Protein AF-A0A416XGA7-F1 (afdb_monomer)

Mean predicted aligned error: 11.26 Å

Secondary structure (DSSP, 8-state):
-----SSSSSSSTT---------------TTEEEEEEEEE-STT-EEEEEEEEE-SSSEEEEEEEE--TTS-EEEEEEEEEEEETTEEEEE--GGGTT-EEEEEEEE-SSEEEEEE--SSSSS-EEEEEEE--

pLDDT: mean 79.96, std 17.95, range [39.25, 97.19]

Nearest PDB structures (foldseek):
  7b29-assembly1_A  TM=5.927E-01  e=1.052E-02  Rhipicephalus appendiculatus
  7b28-assembly3_B  TM=5.585E-01  e=2.175E-02  Rhipicephalus pulchellus
  7b28-assembly1_F  TM=5.319E-01  e=1.767E-02  Rhipicephalus pulchellus
  7b2d-assembly1_A  TM=5.234E-01  e=1.678E-02  Rhipicephalus pulchellus
  2wwp-assembly2_B  TM=4.832E-01  e=1.822E-01  Homo sapiens

Structure (mmCIF, N/CA/C/O backbone):
data_AF-A0A416XGA7-F1
#
_entry.id   AF-A0A416XGA7-F1
#
loop_
_atom_site.group_PDB
_atom_site.id
_atom_site.type_symbol
_atom_site.label_atom_id
_atom_site.label_alt_id
_atom_site.label_comp_id
_atom_site.label_asym_id
_atom_site.label_entity_id
_atom_site.label_seq_id
_atom_site.pdbx_PDB_ins_code
_atom_site.Cartn_x
_atom_site.Cartn_y
_atom_site.Cartn_z
_atom_site.occupancy
_atom_site.B_iso_or_equiv
_atom_site.auth_seq_id
_atom_site.auth_comp_id
_atom_site.auth_asym_id
_atom_site.auth_atom_id
_atom_site.pdbx_PDB_model_num
ATOM 1 N N . MET A 1 1 ? -13.602 -61.443 39.360 1.00 43.84 1 MET A N 1
ATOM 2 C CA . MET A 1 1 ? -12.789 -60.776 38.320 1.00 43.84 1 MET A CA 1
ATOM 3 C C . MET A 1 1 ? -13.553 -59.560 37.833 1.00 43.84 1 MET A C 1
ATOM 5 O O . MET A 1 1 ? -14.771 -59.617 37.738 1.00 43.84 1 MET A O 1
ATOM 9 N N . LYS A 1 2 ? -12.833 -58.446 37.710 1.00 39.25 2 LYS A N 1
ATOM 10 C CA . LYS A 1 2 ? -13.326 -57.067 37.675 1.00 39.25 2 LYS A CA 1
ATOM 11 C C . LYS A 1 2 ? -14.103 -56.759 36.392 1.00 39.25 2 LYS A C 1
ATOM 13 O O . LYS A 1 2 ? -13.562 -56.867 35.300 1.00 39.25 2 LYS A O 1
ATOM 18 N N . ASN A 1 3 ? -15.341 -56.314 36.568 1.00 51.38 3 ASN A N 1
ATOM 19 C CA . ASN A 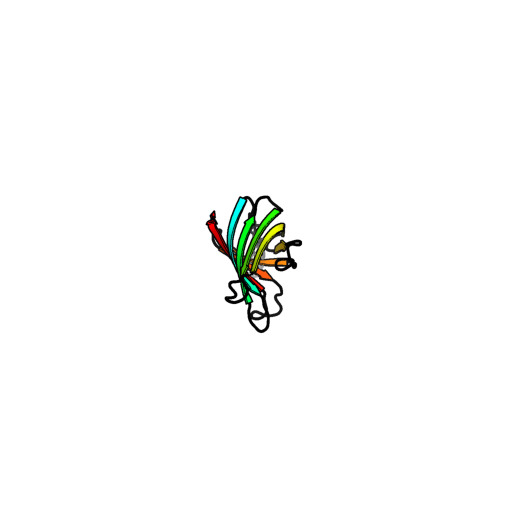1 3 ? -16.178 -55.709 35.540 1.00 51.38 3 ASN A CA 1
ATOM 20 C C . ASN A 1 3 ? -15.731 -54.237 35.384 1.00 51.38 3 ASN A C 1
ATOM 22 O O . ASN A 1 3 ? -16.289 -53.340 36.007 1.00 51.38 3 ASN A O 1
ATOM 26 N N . ILE A 1 4 ? -14.624 -54.007 34.666 1.00 58.00 4 ILE A N 1
ATOM 27 C CA . ILE A 1 4 ? -14.034 -52.677 34.400 1.00 58.00 4 ILE A CA 1
ATOM 28 C C . ILE A 1 4 ? -14.038 -52.454 32.885 1.00 58.00 4 ILE A C 1
ATOM 30 O O . ILE A 1 4 ? -13.006 -52.453 32.232 1.00 58.00 4 ILE A O 1
ATOM 34 N N . TYR A 1 5 ? -15.228 -52.304 32.307 1.00 49.31 5 TYR A N 1
ATOM 35 C CA . TYR A 1 5 ? -15.365 -51.903 30.899 1.00 49.31 5 TYR A CA 1
ATOM 36 C C . TYR A 1 5 ? -16.216 -50.642 30.703 1.00 49.31 5 TYR A C 1
ATOM 38 O O . TYR A 1 5 ? -16.357 -50.171 29.582 1.00 49.31 5 TYR A O 1
ATOM 46 N N . TYR A 1 6 ? -16.707 -50.021 31.781 1.00 50.78 6 TYR A N 1
ATOM 47 C CA . TYR A 1 6 ? -17.543 -48.814 31.698 1.00 50.78 6 TYR A CA 1
ATOM 48 C C . TYR A 1 6 ? -16.801 -47.486 31.903 1.00 50.78 6 TYR A C 1
ATOM 50 O O . TYR A 1 6 ? -17.437 -46.439 31.961 1.00 50.78 6 TYR A O 1
ATOM 58 N N . LEU A 1 7 ? -15.465 -47.493 31.979 1.00 48.25 7 LEU A N 1
ATOM 59 C CA . LEU A 1 7 ? -14.678 -46.272 32.212 1.00 48.25 7 LEU A CA 1
ATOM 60 C C . LEU A 1 7 ? -13.932 -45.750 30.973 1.00 48.25 7 LEU A C 1
ATOM 62 O O . LEU A 1 7 ? -13.047 -44.915 31.111 1.00 48.25 7 LEU A O 1
ATOM 66 N N . PHE A 1 8 ? -14.259 -46.236 29.771 1.00 47.88 8 PHE A N 1
ATOM 67 C CA . PHE A 1 8 ? -13.596 -45.792 28.534 1.00 47.88 8 PHE A CA 1
ATOM 68 C C . PHE A 1 8 ? -14.492 -44.962 27.600 1.00 47.88 8 PHE A C 1
ATOM 70 O O . PHE A 1 8 ? -14.022 -44.453 26.591 1.00 47.88 8 PHE A O 1
ATOM 77 N N . PHE A 1 9 ? -15.774 -44.778 27.936 1.00 49.91 9 PHE A N 1
ATOM 78 C CA . PHE A 1 9 ? -16.737 -44.088 27.063 1.00 49.91 9 PHE A CA 1
ATOM 79 C C . PHE A 1 9 ? -16.984 -42.609 27.409 1.00 49.91 9 PHE A C 1
ATOM 81 O O . PHE A 1 9 ? -17.758 -41.946 26.730 1.00 49.91 9 PHE A O 1
ATOM 88 N N . LEU A 1 10 ? -16.329 -42.071 28.444 1.00 47.88 10 LEU A N 1
ATOM 89 C CA . LEU A 1 10 ? -16.621 -40.733 28.989 1.00 47.88 10 LEU A CA 1
ATOM 90 C C . LEU A 1 10 ? -15.525 -39.680 28.750 1.00 47.88 10 LEU A C 1
ATOM 92 O O . LEU A 1 10 ? -15.650 -38.561 29.231 1.00 47.88 10 LEU A O 1
ATOM 96 N N . CYS A 1 11 ? -14.479 -39.999 27.982 1.00 50.47 11 CYS A N 1
ATOM 97 C CA . CYS A 1 11 ? -13.390 -39.053 27.688 1.00 50.47 11 CYS A CA 1
ATOM 98 C C . CYS A 1 11 ? -13.437 -38.438 26.278 1.00 50.47 11 CYS A C 1
ATOM 100 O O . CYS A 1 11 ? -12.595 -37.606 25.963 1.00 50.47 11 CYS A O 1
ATOM 102 N N . LEU A 1 12 ? -14.407 -38.806 25.432 1.00 50.25 12 LEU A N 1
ATOM 103 C CA . 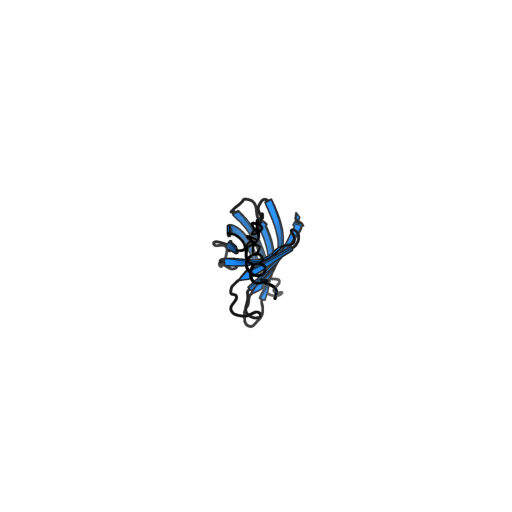LEU A 1 12 ? -14.511 -38.288 24.057 1.00 50.25 12 LEU A CA 1
ATOM 104 C C . LEU A 1 12 ? -15.447 -37.077 23.905 1.00 50.25 12 LEU A C 1
ATOM 106 O O . LEU A 1 12 ? -15.545 -36.527 22.814 1.00 50.25 12 LEU A O 1
ATOM 110 N N . SER A 1 13 ? -16.101 -36.614 24.974 1.00 50.53 13 SER A N 1
ATOM 111 C CA . SER A 1 13 ? -17.031 -35.474 24.917 1.00 50.53 13 SER A CA 1
ATOM 112 C C . SER A 1 13 ? -16.396 -34.111 25.221 1.00 50.53 13 SER A C 1
ATOM 114 O O . SER A 1 13 ? -17.124 -33.143 25.408 1.00 50.53 13 SER A O 1
ATOM 116 N N . LEU A 1 14 ? -15.063 -34.017 25.300 1.00 48.16 14 LEU A N 1
ATOM 117 C CA . LEU A 1 14 ? -14.352 -32.760 25.585 1.00 48.16 14 LEU A CA 1
ATOM 118 C C . LEU A 1 14 ? -13.436 -32.290 24.451 1.00 48.16 14 LEU A C 1
ATOM 120 O O . LEU A 1 14 ? -12.655 -31.364 24.650 1.00 48.16 14 LEU A O 1
ATOM 124 N N . VAL A 1 15 ? -13.586 -32.829 23.238 1.00 50.94 15 VAL A N 1
ATOM 125 C CA . VAL A 1 15 ? -13.238 -32.033 22.054 1.00 50.94 15 VAL A CA 1
ATOM 126 C C . VAL A 1 15 ? -14.408 -31.082 21.831 1.00 50.94 15 VAL A C 1
ATOM 128 O O . VAL A 1 15 ? -15.224 -31.253 20.931 1.00 50.94 15 VAL A O 1
ATOM 131 N N . SER A 1 16 ? -14.519 -30.087 22.714 1.00 44.59 16 SER A N 1
ATOM 132 C CA . SER A 1 16 ? -15.069 -28.814 22.280 1.00 44.59 16 SER A CA 1
ATOM 133 C C . SER A 1 16 ? -14.234 -28.465 21.059 1.00 44.59 16 SER A C 1
ATOM 135 O O . SER A 1 16 ? -13.020 -28.296 21.183 1.00 44.59 16 SER A O 1
ATOM 137 N N . CYS A 1 17 ? -14.848 -28.410 19.876 1.00 47.00 17 CYS A N 1
ATOM 138 C CA . CYS A 1 17 ? -14.380 -27.450 18.895 1.00 47.00 17 CYS A CA 1
ATOM 139 C C . CYS A 1 17 ? -14.276 -26.154 19.693 1.00 47.00 17 CYS A C 1
ATOM 141 O O . CYS A 1 17 ? -15.291 -25.590 20.097 1.00 47.00 17 CYS A O 1
ATOM 143 N N . ALA A 1 18 ? -13.056 -25.756 20.049 1.00 47.22 18 ALA A N 1
ATOM 144 C CA . ALA A 1 18 ? -12.789 -24.346 20.128 1.00 47.22 18 ALA A CA 1
ATOM 145 C C . ALA A 1 18 ? -13.197 -23.881 18.732 1.00 47.22 18 ALA A C 1
ATOM 147 O O . ALA A 1 18 ? -12.535 -24.200 17.743 1.00 47.22 18 ALA A O 1
ATOM 148 N N . GLU A 1 19 ? -14.394 -23.305 18.625 1.00 45.91 19 GLU A N 1
ATOM 149 C CA . GLU A 1 19 ? -14.597 -22.272 17.633 1.00 45.91 19 GLU A CA 1
ATOM 150 C C . GLU A 1 19 ? -13.457 -21.318 17.941 1.00 45.91 19 GLU A C 1
ATOM 152 O O . GLU A 1 19 ? -13.473 -20.633 18.958 1.00 45.91 19 GLU A O 1
ATOM 157 N N . ASP A 1 20 ? -12.368 -21.479 17.185 1.00 44.81 20 ASP A N 1
ATOM 158 C CA . ASP A 1 20 ? -11.278 -20.530 17.144 1.00 44.81 20 ASP A CA 1
ATOM 159 C C . ASP A 1 20 ? -12.014 -19.227 16.891 1.00 44.81 20 ASP A C 1
ATOM 161 O O . ASP A 1 20 ? -12.579 -19.046 15.802 1.00 44.81 20 ASP A O 1
ATOM 165 N N . ASP A 1 21 ? -12.153 -18.420 17.944 1.00 47.06 21 ASP A N 1
ATOM 166 C CA . ASP A 1 21 ? -12.705 -17.087 17.867 1.00 47.06 21 ASP A CA 1
ATOM 167 C C . ASP A 1 21 ? -11.879 -16.433 16.772 1.00 47.06 21 ASP A C 1
ATOM 169 O O . ASP A 1 21 ? -10.713 -16.087 16.972 1.00 47.06 21 ASP A O 1
ATOM 173 N N . LYS A 1 22 ? -12.431 -16.394 15.554 1.00 56.22 22 LYS A N 1
ATOM 174 C CA . LYS A 1 22 ? -11.812 -15.719 14.427 1.00 56.22 22 LYS A CA 1
ATOM 175 C C . LYS A 1 22 ? -11.782 -14.278 14.876 1.00 56.22 22 LYS A C 1
ATOM 177 O O . LYS A 1 22 ? -12.784 -13.586 14.709 1.00 56.22 22 LYS A O 1
ATOM 182 N N . GLU A 1 23 ? -10.672 -13.853 15.478 1.00 55.78 23 GLU A N 1
ATOM 183 C CA . GLU A 1 23 ? -10.403 -12.451 15.730 1.00 55.78 23 GLU A CA 1
ATOM 184 C C . GLU A 1 23 ? -10.723 -11.749 14.420 1.00 55.78 23 GLU A C 1
ATOM 186 O O . GLU A 1 23 ? -10.095 -11.996 13.382 1.00 55.78 23 GLU A O 1
ATOM 191 N N . SER A 1 24 ? -11.809 -10.980 14.432 1.00 61.62 24 SER A N 1
ATOM 192 C CA . SER A 1 24 ? -12.275 -10.291 13.248 1.00 61.62 24 SER A CA 1
ATOM 193 C C . SER A 1 24 ? -11.161 -9.329 12.877 1.00 61.62 24 SER A C 1
ATOM 195 O O . SER A 1 24 ? -10.921 -8.354 13.590 1.00 61.62 24 SER A O 1
ATOM 197 N N . PHE A 1 25 ? -10.433 -9.642 11.807 1.00 72.19 25 PHE A N 1
ATOM 198 C CA . PHE A 1 25 ? -9.380 -8.780 11.309 1.00 72.19 25 PHE A CA 1
ATOM 199 C C . PHE A 1 25 ? -10.019 -7.440 10.937 1.00 72.19 25 PHE A C 1
ATOM 201 O O . PHE A 1 25 ? -10.741 -7.347 9.946 1.00 72.19 25 PHE A O 1
ATOM 208 N N . ASN A 1 26 ? -9.796 -6.426 11.769 1.00 77.88 26 ASN A N 1
ATOM 209 C CA . ASN A 1 26 ? -10.351 -5.097 11.581 1.00 77.88 26 ASN A CA 1
ATOM 210 C C . ASN A 1 26 ? -9.219 -4.137 11.217 1.00 77.88 26 ASN A C 1
ATOM 212 O O . ASN A 1 26 ? -8.484 -3.658 12.083 1.00 77.88 26 ASN A O 1
ATOM 216 N N . LEU A 1 27 ? -9.048 -3.900 9.918 1.00 87.06 27 LEU A N 1
ATOM 217 C CA . LEU A 1 27 ? -8.090 -2.933 9.405 1.00 87.06 27 LEU A CA 1
ATOM 218 C C . LEU A 1 27 ? -8.791 -1.597 9.171 1.00 87.06 27 LEU A C 1
ATOM 220 O O . LEU A 1 27 ? -9.620 -1.470 8.274 1.00 87.06 27 LEU A O 1
ATOM 224 N N . ILE A 1 28 ? -8.405 -0.593 9.953 1.00 89.69 28 ILE A N 1
ATOM 225 C CA . ILE A 1 28 ? -8.924 0.771 9.858 1.00 89.69 28 ILE A CA 1
ATOM 226 C C . ILE A 1 28 ? -7.819 1.658 9.278 1.00 89.69 28 ILE A C 1
ATOM 228 O O . ILE A 1 28 ? -6.774 1.837 9.905 1.00 89.69 28 ILE A O 1
ATOM 232 N N . LEU A 1 29 ? -8.039 2.180 8.068 1.00 92.06 29 LEU A N 1
ATOM 233 C CA . LEU A 1 29 ? -7.080 3.044 7.366 1.00 92.06 29 LEU A CA 1
ATOM 234 C C . LEU A 1 29 ? -7.547 4.488 7.220 1.00 92.06 29 LEU A C 1
ATOM 236 O O . LEU A 1 29 ? -6.715 5.355 6.998 1.00 92.06 29 LEU A O 1
ATOM 240 N N . ASN A 1 30 ? -8.839 4.779 7.327 1.00 93.69 30 ASN A N 1
ATOM 241 C CA . ASN A 1 30 ? -9.329 6.143 7.152 1.00 93.69 30 ASN A CA 1
ATOM 242 C C . ASN A 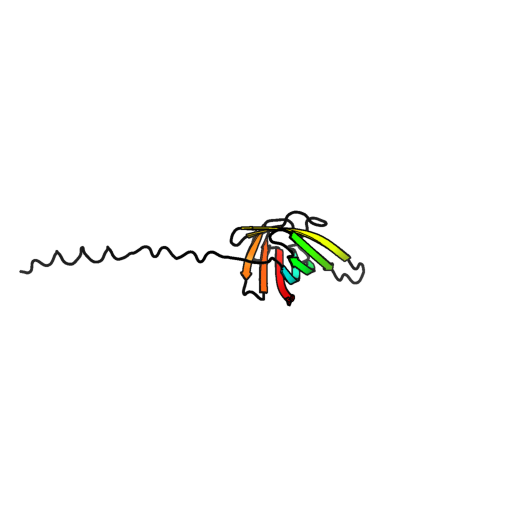1 30 ? -8.668 7.122 8.135 1.00 93.69 30 ASN A C 1
ATOM 244 O O . ASN A 1 30 ? -8.331 6.769 9.263 1.00 93.69 30 ASN A O 1
ATOM 248 N N . GLN A 1 31 ? -8.510 8.367 7.691 1.00 95.00 31 GLN A N 1
ATOM 249 C CA . GLN A 1 31 ? -7.856 9.446 8.432 1.00 95.00 31 GLN A CA 1
ATOM 250 C C . GLN A 1 31 ? -6.402 9.136 8.828 1.00 95.00 31 GLN A C 1
ATOM 252 O O . GLN A 1 31 ? -5.953 9.515 9.908 1.00 95.00 31 GLN A O 1
ATOM 257 N N . THR A 1 32 ? -5.648 8.458 7.957 1.00 95.88 32 THR A N 1
ATOM 258 C CA . THR A 1 32 ? -4.225 8.160 8.191 1.00 95.88 32 THR A CA 1
ATOM 259 C C . THR A 1 32 ? -3.361 8.526 6.991 1.00 95.88 32 THR A C 1
ATOM 261 O O . THR A 1 32 ? -3.822 8.557 5.848 1.00 95.88 32 THR A O 1
ATOM 264 N N . SER A 1 33 ? -2.080 8.791 7.248 1.00 96.19 33 SER A N 1
ATOM 265 C CA . SER A 1 33 ? -1.083 9.033 6.204 1.00 96.19 33 SER A CA 1
ATOM 266 C C . SER A 1 33 ? 0.086 8.075 6.352 1.00 96.19 33 SER A C 1
ATOM 268 O O . SER A 1 33 ? 0.530 7.783 7.463 1.00 96.19 33 SER A O 1
ATOM 270 N N . TRP A 1 34 ? 0.582 7.590 5.220 1.00 97.00 34 TRP A N 1
ATOM 271 C CA . TRP A 1 34 ? 1.621 6.581 5.137 1.00 97.00 34 TRP A CA 1
ATOM 272 C C . TRP A 1 34 ? 2.673 6.990 4.116 1.00 97.00 34 TRP A C 1
ATOM 274 O O . TRP A 1 34 ? 2.346 7.478 3.036 1.00 97.00 34 TRP A O 1
ATOM 284 N N . LEU A 1 35 ? 3.935 6.751 4.448 1.00 96.25 35 LEU A N 1
ATOM 285 C CA . LEU A 1 35 ? 5.071 6.875 3.544 1.00 96.25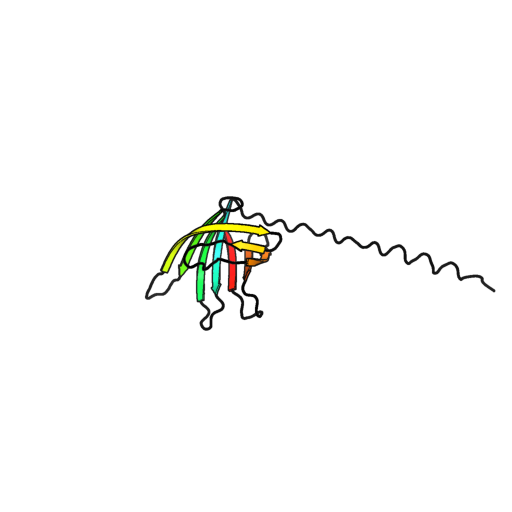 35 LEU A CA 1
ATOM 286 C C . LEU A 1 35 ? 5.673 5.497 3.315 1.00 96.25 35 LEU A C 1
ATOM 288 O O . LEU A 1 35 ? 5.756 4.703 4.249 1.00 96.25 35 LEU A O 1
ATOM 292 N N . GLY A 1 36 ? 6.124 5.213 2.104 1.00 94.31 36 GLY A N 1
ATOM 293 C CA . GLY A 1 36 ? 6.623 3.892 1.803 1.00 94.31 36 GLY A CA 1
ATOM 294 C C . GLY A 1 36 ? 7.303 3.732 0.463 1.00 94.31 36 GLY A C 1
ATOM 295 O O . GLY A 1 36 ? 7.594 4.700 -0.241 1.00 94.31 36 GLY A O 1
ATOM 296 N N . GLU A 1 37 ? 7.491 2.466 0.122 1.00 94.50 37 GLU A N 1
ATOM 297 C CA . GLU A 1 37 ? 8.111 2.011 -1.113 1.00 94.50 37 GLU A CA 1
ATOM 298 C C . GLU A 1 37 ? 7.194 1.001 -1.807 1.00 94.50 37 GLU A C 1
ATOM 300 O O . GLU A 1 37 ? 6.678 0.071 -1.178 1.00 94.50 37 GLU A O 1
ATOM 305 N N . LEU A 1 38 ? 6.987 1.198 -3.108 1.00 92.50 38 LEU A N 1
ATOM 306 C CA . LEU A 1 38 ? 6.333 0.256 -4.006 1.00 92.50 38 LEU A CA 1
ATOM 307 C C . LEU A 1 38 ? 7.403 -0.425 -4.859 1.00 92.50 38 LEU A C 1
ATOM 309 O O . LEU A 1 38 ? 8.031 0.225 -5.693 1.00 92.50 38 LEU A O 1
ATOM 313 N N . THR A 1 39 ? 7.545 -1.732 -4.692 1.00 91.25 39 THR A N 1
ATOM 314 C CA . THR A 1 39 ? 8.392 -2.589 -5.521 1.00 91.25 39 THR A CA 1
ATOM 315 C C . THR A 1 39 ? 7.509 -3.346 -6.502 1.00 91.25 39 THR A C 1
ATOM 317 O O . THR A 1 39 ? 6.618 -4.088 -6.083 1.00 91.25 39 THR A O 1
ATOM 320 N N . LEU A 1 40 ? 7.736 -3.159 -7.803 1.00 87.69 40 LEU A N 1
ATOM 321 C CA . LEU A 1 40 ? 7.043 -3.917 -8.846 1.00 87.69 40 LEU A CA 1
ATOM 322 C C . LEU A 1 40 ? 7.879 -5.120 -9.282 1.00 87.69 40 LEU A C 1
ATOM 324 O O . LEU A 1 40 ? 9.052 -4.970 -9.634 1.00 87.69 40 LEU A O 1
ATOM 328 N N . SER A 1 41 ? 7.242 -6.288 -9.318 1.00 80.38 41 SER A N 1
ATOM 329 C CA . SER A 1 41 ? 7.803 -7.524 -9.858 1.00 80.38 41 SER A CA 1
ATOM 330 C C . SER A 1 41 ? 7.929 -7.407 -11.381 1.00 80.38 41 SER A C 1
ATOM 332 O O . SER A 1 41 ? 7.001 -7.636 -12.149 1.00 80.38 41 SER A O 1
ATOM 334 N N . ASN A 1 42 ? 9.096 -6.951 -11.821 1.00 70.94 42 ASN A N 1
ATOM 335 C CA . ASN A 1 42 ? 9.494 -6.839 -13.218 1.00 70.94 42 ASN A CA 1
ATOM 336 C C . ASN A 1 42 ? 10.964 -7.280 -13.319 1.00 70.94 42 ASN A C 1
ATOM 338 O O . ASN A 1 42 ? 11.674 -7.217 -12.315 1.00 70.94 42 ASN A O 1
ATOM 342 N N . PRO A 1 43 ? 11.463 -7.678 -14.504 1.00 61.72 43 PRO A N 1
ATOM 343 C CA . PRO A 1 43 ? 12.820 -8.217 -14.664 1.00 61.72 43 PRO A CA 1
ATOM 344 C C . PRO A 1 43 ? 13.953 -7.263 -14.239 1.00 61.72 43 PRO A C 1
ATOM 346 O O . PRO A 1 43 ? 15.088 -7.705 -14.097 1.00 61.72 43 PRO A O 1
ATOM 349 N N . GLU A 1 44 ? 13.658 -5.980 -14.011 1.00 66.88 44 GLU A N 1
ATOM 350 C CA . GLU A 1 44 ? 14.614 -4.957 -13.565 1.00 66.88 44 GLU A CA 1
ATOM 351 C C . GLU A 1 44 ? 14.247 -4.314 -12.211 1.00 66.88 44 GLU A C 1
ATOM 353 O O . GLU A 1 44 ? 14.681 -3.197 -11.965 1.00 66.88 44 GLU A O 1
ATOM 358 N N . GLU A 1 45 ? 13.426 -4.975 -11.376 1.00 68.69 45 GLU A N 1
ATOM 359 C CA . GLU A 1 45 ? 12.953 -4.532 -10.042 1.00 68.69 45 GLU A CA 1
ATOM 360 C C . GLU A 1 45 ? 12.886 -3.005 -9.861 1.00 68.69 45 GLU A C 1
ATOM 362 O O . GLU A 1 45 ? 13.847 -2.334 -9.481 1.00 68.69 45 GLU A O 1
ATOM 367 N N . ILE A 1 46 ? 11.712 -2.427 -10.113 1.00 77.56 46 ILE A N 1
ATOM 368 C CA . ILE A 1 46 ? 11.549 -0.979 -10.005 1.00 77.56 46 ILE A CA 1
ATOM 369 C C . ILE A 1 46 ? 10.968 -0.624 -8.639 1.00 77.56 46 ILE A C 1
ATOM 371 O O . ILE A 1 46 ? 9.843 -1.019 -8.326 1.00 77.56 46 ILE A O 1
ATOM 375 N N . VAL A 1 47 ? 11.707 0.196 -7.888 1.00 86.19 47 VAL A N 1
ATOM 376 C CA . VAL A 1 47 ? 11.271 0.773 -6.611 1.00 86.19 47 VAL A CA 1
ATOM 377 C C . VAL A 1 47 ? 10.803 2.216 -6.810 1.00 86.19 47 VAL A C 1
ATOM 379 O O . VAL A 1 47 ? 11.487 3.032 -7.434 1.00 86.19 47 VAL A O 1
ATOM 382 N N . TYR A 1 48 ? 9.623 2.526 -6.280 1.00 88.19 48 TYR A N 1
ATOM 383 C CA . TYR A 1 48 ? 9.021 3.856 -6.262 1.00 88.19 48 TYR A CA 1
ATOM 384 C C . TYR A 1 48 ? 8.821 4.319 -4.822 1.00 88.19 48 TYR A C 1
ATOM 386 O O . TYR A 1 48 ? 8.306 3.559 -4.005 1.00 88.19 48 TYR A O 1
ATOM 394 N N . ASN A 1 49 ? 9.117 5.585 -4.535 1.00 91.88 49 ASN A N 1
ATOM 395 C CA . ASN A 1 49 ? 8.683 6.207 -3.289 1.00 91.88 49 ASN A CA 1
ATOM 396 C C . ASN A 1 49 ? 7.199 6.540 -3.401 1.00 91.88 49 ASN A C 1
ATOM 398 O O . ASN A 1 49 ? 6.746 7.066 -4.420 1.00 91.88 49 ASN A O 1
ATOM 402 N N . ILE A 1 50 ? 6.439 6.259 -2.350 1.00 92.31 50 ILE A N 1
ATOM 403 C CA . ILE A 1 50 ? 5.004 6.504 -2.336 1.00 92.31 50 ILE A CA 1
ATOM 404 C C . ILE A 1 50 ? 4.547 7.117 -1.022 1.00 92.31 50 ILE A C 1
ATOM 406 O O . ILE A 1 50 ? 4.931 6.679 0.058 1.00 92.31 50 ILE A O 1
ATOM 410 N N . ASN A 1 51 ? 3.691 8.127 -1.115 1.00 94.50 51 ASN A N 1
ATOM 411 C CA . ASN A 1 51 ? 2.904 8.620 0.003 1.00 94.50 51 ASN A CA 1
ATOM 412 C C . ASN A 1 51 ? 1.430 8.322 -0.269 1.00 94.50 51 ASN A C 1
ATOM 414 O O . ASN A 1 51 ? 0.950 8.579 -1.372 1.00 94.50 51 ASN A O 1
ATOM 418 N N . ILE A 1 52 ? 0.725 7.780 0.718 1.00 94.94 52 ILE A N 1
ATOM 419 C CA . ILE A 1 52 ? -0.707 7.505 0.640 1.00 94.94 52 ILE A CA 1
ATOM 420 C C . ILE A 1 52 ? -1.398 8.202 1.802 1.00 94.94 52 ILE A C 1
ATOM 422 O O . ILE A 1 52 ? -1.028 8.019 2.962 1.00 94.94 52 ILE A O 1
ATOM 426 N N . VAL A 1 53 ? -2.434 8.968 1.492 1.00 96.00 53 VAL A N 1
ATOM 427 C CA . VAL A 1 53 ? -3.354 9.539 2.468 1.00 96.00 53 VAL A CA 1
ATOM 428 C C . VAL A 1 53 ? -4.689 8.841 2.288 1.00 96.00 53 VAL A C 1
ATOM 430 O O . VAL A 1 53 ? -5.334 8.980 1.253 1.00 96.00 53 VAL A O 1
ATOM 433 N N . PHE A 1 54 ? -5.105 8.081 3.291 1.00 95.38 54 PHE A N 1
ATOM 434 C CA . PHE A 1 54 ? -6.442 7.509 3.360 1.00 95.38 54 PHE A CA 1
ATOM 435 C C . PHE A 1 54 ? -7.331 8.519 4.088 1.00 95.38 54 PHE A C 1
ATOM 437 O O . PHE A 1 54 ? -7.199 8.709 5.294 1.00 95.38 54 PHE A O 1
ATOM 444 N N . GLU A 1 55 ? -8.196 9.224 3.364 1.00 95.38 55 GLU A N 1
ATOM 445 C CA . GLU A 1 55 ? -8.957 10.358 3.907 1.00 95.38 55 GLU A CA 1
ATOM 446 C C . GLU A 1 55 ? -10.279 9.913 4.537 1.00 95.38 55 GLU A C 1
ATOM 448 O O . GLU A 1 55 ? -10.599 10.280 5.668 1.00 95.38 55 GLU A O 1
ATOM 453 N N . THR A 1 56 ? -11.041 9.104 3.801 1.00 95.69 56 THR A N 1
ATOM 454 C CA . THR A 1 56 ? -12.346 8.569 4.206 1.00 95.69 56 THR A CA 1
ATOM 455 C C . THR A 1 56 ? -12.288 7.046 4.260 1.00 95.69 56 THR A C 1
ATOM 457 O O . THR A 1 56 ? -11.230 6.466 4.074 1.00 95.69 56 THR A O 1
ATOM 460 N N . GLU A 1 57 ? -13.409 6.373 4.514 1.00 94.38 57 GLU A N 1
ATOM 461 C CA . GLU A 1 57 ? -13.483 4.905 4.551 1.00 94.38 57 GLU A CA 1
ATOM 462 C C . GLU A 1 57 ? -13.217 4.230 3.196 1.00 94.38 57 GLU A C 1
ATOM 464 O O . GLU A 1 57 ? -12.900 3.042 3.160 1.00 94.38 57 GLU A O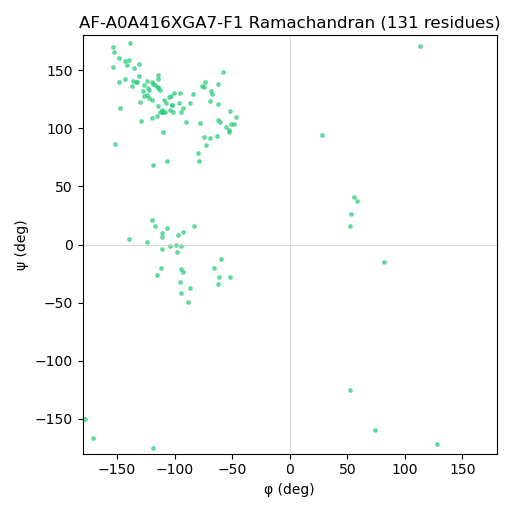 1
ATOM 469 N N . ASN A 1 58 ? -13.351 4.963 2.086 1.00 95.19 58 ASN A N 1
ATOM 470 C CA . ASN A 1 58 ? -13.251 4.409 0.733 1.00 95.19 58 ASN A CA 1
ATOM 471 C C . ASN A 1 58 ? -12.499 5.303 -0.265 1.00 95.19 58 ASN A C 1
ATOM 473 O O . ASN A 1 58 ? -12.430 4.982 -1.457 1.00 95.19 58 ASN A O 1
ATOM 477 N N . SER A 1 59 ? -11.942 6.426 0.192 1.00 95.62 59 SER A N 1
ATOM 478 C CA . SER A 1 59 ? -11.246 7.377 -0.666 1.00 95.62 59 SER A CA 1
ATOM 479 C C . SER A 1 59 ? -10.032 8.001 0.001 1.00 95.62 59 SER A C 1
ATOM 481 O O . SER A 1 59 ? -9.927 8.091 1.224 1.00 95.62 59 SER A O 1
ATOM 483 N N . GLY A 1 60 ? -9.134 8.494 -0.835 1.00 95.00 60 GLY A N 1
ATOM 484 C CA . GLY A 1 60 ? -7.995 9.282 -0.421 1.00 95.00 60 GLY A CA 1
ATOM 485 C C . GLY A 1 60 ? -7.184 9.732 -1.621 1.00 95.00 60 GLY A C 1
ATOM 486 O O . GLY A 1 60 ? -7.704 9.865 -2.731 1.00 95.00 60 GLY A O 1
ATOM 487 N N . GLU A 1 61 ? -5.890 9.899 -1.416 1.00 94.75 61 GLU A N 1
ATOM 488 C CA . GLU A 1 61 ? -4.952 10.322 -2.443 1.00 94.75 61 GLU A CA 1
ATOM 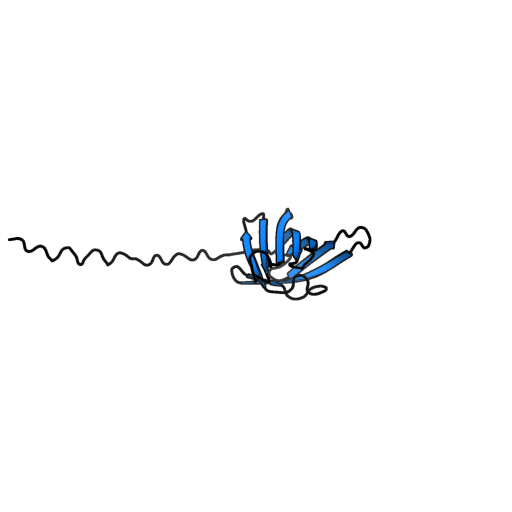489 C C . GLU A 1 61 ? -3.639 9.563 -2.295 1.00 94.75 61 GLU A C 1
ATOM 491 O O . GLU A 1 61 ? -3.266 9.127 -1.205 1.00 94.75 61 GLU A O 1
ATOM 496 N N . TYR A 1 62 ? -2.909 9.423 -3.394 1.00 93.25 62 TYR A N 1
ATOM 497 C CA . TYR A 1 62 ? -1.529 8.979 -3.330 1.00 93.25 62 TYR A CA 1
ATOM 498 C C . TYR A 1 62 ? -0.635 9.821 -4.234 1.00 93.25 62 TYR A C 1
ATOM 500 O O . TYR A 1 62 ? -1.062 10.370 -5.255 1.00 93.25 62 TYR A O 1
ATOM 508 N N . TYR A 1 63 ? 0.624 9.914 -3.832 1.00 91.56 63 TYR A N 1
ATOM 509 C CA . TYR A 1 63 ? 1.705 10.554 -4.558 1.00 91.56 63 TYR A CA 1
ATOM 510 C C . TYR A 1 63 ? 2.805 9.526 -4.780 1.00 91.56 63 TYR A C 1
ATOM 512 O O . TYR A 1 63 ? 3.253 8.902 -3.821 1.00 91.56 63 TYR A O 1
ATOM 520 N N . ILE A 1 64 ? 3.225 9.346 -6.030 1.00 88.94 64 ILE A N 1
ATOM 521 C CA . ILE A 1 64 ? 4.354 8.483 -6.381 1.00 88.94 64 ILE A CA 1
ATOM 522 C C . ILE A 1 64 ? 5.468 9.338 -6.950 1.00 88.94 64 ILE A C 1
ATOM 524 O O . ILE A 1 64 ? 5.227 10.194 -7.801 1.00 88.94 64 ILE A O 1
ATOM 528 N N . ASP A 1 65 ? 6.679 9.045 -6.498 1.00 85.75 65 ASP A N 1
ATOM 529 C CA . ASP A 1 65 ? 7.916 9.622 -6.989 1.00 85.75 65 ASP A CA 1
ATOM 530 C C . ASP A 1 65 ? 8.877 8.497 -7.377 1.00 85.75 65 ASP A C 1
ATOM 532 O O . ASP A 1 65 ? 9.143 7.579 -6.594 1.00 85.75 65 ASP A O 1
ATOM 536 N N . LYS A 1 66 ? 9.400 8.563 -8.600 1.00 74.62 66 LYS A N 1
ATOM 537 C CA . LYS A 1 66 ? 10.559 7.775 -9.002 1.00 74.62 66 LYS A CA 1
ATOM 538 C C . LYS A 1 66 ? 11.713 8.727 -9.248 1.00 74.62 66 LYS A C 1
ATOM 540 O O . LYS A 1 66 ? 11.720 9.466 -10.237 1.00 74.62 66 LYS A O 1
ATOM 545 N N . PHE A 1 67 ? 12.739 8.625 -8.411 1.00 59.69 67 PHE A N 1
ATOM 546 C CA . PHE A 1 67 ? 13.999 9.291 -8.690 1.00 59.69 67 PHE A CA 1
ATOM 547 C C . PHE A 1 67 ? 14.742 8.528 -9.794 1.00 59.69 67 PHE A C 1
ATOM 549 O O . PHE A 1 67 ? 15.475 7.577 -9.532 1.00 59.69 67 PHE A O 1
ATOM 556 N N . ILE A 1 68 ? 14.530 8.931 -11.047 1.00 63.69 68 ILE A N 1
ATOM 557 C CA . ILE A 1 68 ? 15.441 8.616 -12.150 1.00 63.69 68 ILE A CA 1
ATOM 558 C C . ILE A 1 68 ? 16.250 9.893 -12.404 1.00 63.69 68 ILE A C 1
ATOM 560 O O . ILE A 1 68 ? 15.638 10.908 -12.742 1.00 63.69 68 ILE A O 1
ATOM 564 N N . PRO A 1 69 ? 17.591 9.869 -12.275 1.00 52.31 69 PRO A N 1
ATOM 565 C CA . PRO A 1 69 ? 18.439 11.052 -12.457 1.00 52.31 69 PRO A CA 1
ATOM 566 C C . PRO A 1 69 ? 18.203 11.804 -13.775 1.00 52.31 69 PRO A C 1
ATOM 568 O O . PRO A 1 69 ? 18.407 13.011 -13.843 1.00 52.31 69 PRO A O 1
ATOM 571 N N . GLU A 1 70 ? 17.764 11.092 -14.814 1.00 54.66 70 GLU A N 1
ATOM 572 C CA . GLU A 1 70 ? 17.560 11.634 -16.159 1.00 54.66 70 GLU A CA 1
ATOM 573 C C . GLU A 1 70 ? 16.117 12.096 -16.432 1.00 54.66 70 GLU A C 1
ATOM 575 O O . GLU A 1 70 ? 15.910 12.930 -17.309 1.00 54.66 70 GLU A O 1
ATOM 580 N N . LEU A 1 71 ? 15.123 11.605 -15.679 1.00 54.16 71 LEU A N 1
ATOM 581 C CA . LEU A 1 71 ? 13.694 11.885 -15.881 1.00 54.16 71 LEU A CA 1
ATOM 582 C C . LEU A 1 71 ? 12.944 11.782 -14.538 1.00 54.16 71 LEU A C 1
ATOM 584 O O . LEU A 1 71 ? 12.410 10.716 -14.216 1.00 54.16 71 LEU A O 1
ATOM 588 N N . PRO A 1 72 ? 12.884 12.862 -13.738 1.00 59.00 72 PRO A N 1
ATOM 589 C CA . PRO A 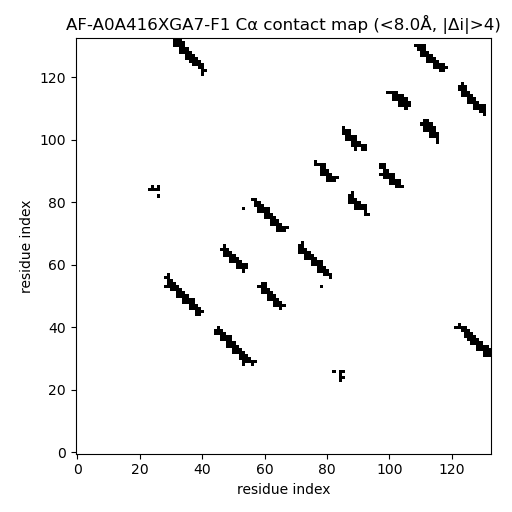1 72 ? 12.097 12.860 -12.513 1.00 59.00 72 PRO A CA 1
ATOM 590 C C . PRO A 1 72 ? 10.624 12.647 -12.867 1.00 59.00 72 PRO A C 1
ATOM 592 O O . PRO A 1 72 ? 10.032 13.412 -13.632 1.00 59.00 72 PRO A O 1
ATOM 595 N N . PHE A 1 73 ? 10.043 11.583 -12.326 1.00 69.06 73 PHE A N 1
ATOM 596 C CA . PHE A 1 73 ? 8.651 11.236 -12.549 1.00 69.06 73 PHE A CA 1
ATOM 597 C C . PHE A 1 73 ? 7.906 11.338 -11.229 1.00 69.06 73 PHE A C 1
ATOM 599 O O . PHE A 1 73 ? 8.108 10.520 -10.332 1.00 69.06 73 PHE A O 1
ATOM 606 N N . SER A 1 74 ? 7.031 12.335 -11.135 1.00 79.31 74 SER A N 1
ATOM 607 C CA . SER A 1 74 ? 6.144 12.510 -9.997 1.00 79.31 74 SER A CA 1
ATOM 608 C C . SER A 1 74 ? 4.719 12.769 -10.448 1.00 79.31 74 SER A C 1
ATOM 610 O O . SER A 1 74 ? 4.463 13.491 -11.415 1.00 79.31 74 SER A O 1
ATOM 612 N N . TYR A 1 75 ? 3.765 12.166 -9.750 1.00 83.50 75 TYR A N 1
ATOM 613 C CA . TYR A 1 75 ? 2.360 12.481 -9.956 1.00 83.50 75 TYR A CA 1
ATOM 614 C C . TYR A 1 75 ? 1.547 12.214 -8.695 1.00 83.50 75 TYR A C 1
ATOM 616 O O . TYR A 1 75 ? 1.872 11.358 -7.871 1.00 83.50 75 TYR A O 1
ATOM 624 N N . LYS A 1 76 ? 0.453 12.964 -8.580 1.00 89.00 76 LYS A N 1
ATOM 625 C CA . LYS A 1 76 ? -0.543 12.863 -7.518 1.00 89.00 76 LYS A CA 1
ATOM 626 C C . LYS A 1 76 ? -1.876 12.463 -8.134 1.00 89.00 76 LYS A C 1
ATOM 628 O O . LYS A 1 76 ? -2.252 12.992 -9.180 1.00 89.00 76 LYS A O 1
ATOM 633 N N . THR A 1 77 ? -2.601 11.546 -7.509 1.00 90.75 77 THR A N 1
ATOM 634 C CA . THR A 1 77 ? -3.925 11.142 -7.993 1.00 90.75 77 THR A CA 1
ATOM 635 C C . THR A 1 77 ? -4.816 10.642 -6.862 1.00 90.75 77 THR A C 1
ATOM 637 O O . THR A 1 77 ? -4.356 10.382 -5.751 1.00 90.75 77 THR A O 1
ATOM 640 N N . THR A 1 78 ? -6.108 10.529 -7.153 1.00 92.25 78 THR A N 1
ATOM 641 C CA . THR A 1 78 ? -7.110 10.034 -6.212 1.00 92.25 78 THR A CA 1
ATOM 642 C C . THR A 1 78 ? -6.977 8.528 -6.026 1.00 92.25 78 THR A C 1
ATOM 644 O O . THR A 1 78 ? -6.829 7.788 -7.000 1.00 92.25 78 THR A O 1
ATOM 647 N N . LEU A 1 79 ? -7.127 8.077 -4.789 1.00 93.69 79 LEU A N 1
ATOM 648 C CA . LEU A 1 79 ? -7.233 6.682 -4.401 1.00 93.69 79 LEU A CA 1
ATOM 649 C C . LEU A 1 79 ? -8.701 6.360 -4.107 1.00 93.69 79 LEU A C 1
ATOM 651 O O . LEU A 1 79 ? -9.328 7.035 -3.294 1.00 93.69 79 LEU A O 1
ATOM 655 N N . LYS A 1 80 ? -9.245 5.311 -4.723 1.00 95.81 80 LYS A N 1
ATOM 656 C CA . LYS A 1 80 ? -10.495 4.680 -4.280 1.00 95.81 80 LYS A CA 1
ATOM 657 C C . LYS A 1 80 ? -10.175 3.282 -3.801 1.00 95.81 80 LYS A C 1
ATOM 659 O O . LYS A 1 80 ? -9.426 2.574 -4.475 1.00 95.81 80 LYS A O 1
ATOM 664 N N . TYR A 1 81 ? -10.714 2.889 -2.656 1.00 95.56 81 TYR A N 1
ATOM 665 C CA . TYR A 1 81 ? -10.402 1.587 -2.091 1.00 95.56 81 TYR A CA 1
ATOM 666 C C . TYR A 1 81 ? -11.562 0.981 -1.306 1.00 95.56 81 TYR A C 1
ATOM 668 O O . TYR A 1 81 ? -12.498 1.668 -0.898 1.00 95.56 81 TYR A O 1
ATOM 676 N N . LYS A 1 82 ? -11.492 -0.334 -1.110 1.00 95.56 82 LYS A N 1
ATOM 677 C CA . LYS A 1 82 ? -12.393 -1.115 -0.260 1.00 95.56 82 LYS A CA 1
ATOM 678 C C . LYS A 1 82 ? -11.565 -2.096 0.550 1.00 95.56 82 LYS A C 1
ATOM 680 O O . LYS A 1 82 ? -10.618 -2.674 0.019 1.00 95.56 82 LYS A O 1
ATOM 685 N N . ILE A 1 83 ? -11.933 -2.291 1.808 1.00 93.88 83 ILE A N 1
ATOM 686 C CA . ILE A 1 83 ? -11.304 -3.274 2.688 1.00 93.88 83 ILE A CA 1
ATOM 687 C C . ILE A 1 83 ? -12.304 -4.402 2.902 1.00 93.88 83 ILE A C 1
ATOM 689 O O . ILE A 1 83 ? -13.429 -4.163 3.332 1.00 93.88 83 ILE A O 1
ATOM 693 N N . ASP A 1 84 ? -11.882 -5.621 2.598 1.00 90.62 84 ASP A N 1
ATOM 694 C CA . ASP A 1 84 ? -12.596 -6.837 2.953 1.00 90.62 84 ASP A CA 1
ATOM 695 C C . ASP A 1 84 ? -11.615 -7.778 3.641 1.00 90.62 84 ASP A C 1
ATOM 697 O O . ASP A 1 84 ? -10.725 -8.361 3.013 1.00 90.62 84 ASP A O 1
ATOM 701 N N . SER A 1 85 ? -11.764 -7.909 4.960 1.00 88.81 85 SER A N 1
ATOM 702 C CA . SER A 1 85 ? -10.882 -8.739 5.774 1.00 88.81 85 SER A CA 1
ATOM 703 C C . SER A 1 85 ? -9.411 -8.364 5.511 1.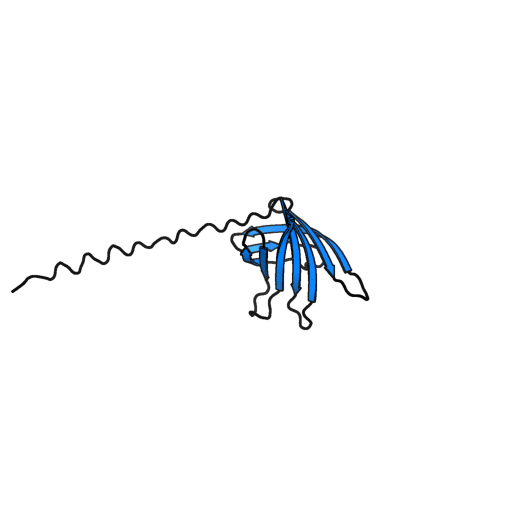00 88.81 85 SER A C 1
ATOM 705 O O . SER A 1 85 ? -9.043 -7.196 5.613 1.00 88.81 85 SER A O 1
ATOM 707 N N . LYS A 1 86 ? -8.557 -9.326 5.139 1.00 92.56 86 LYS A N 1
ATOM 708 C CA . LYS A 1 86 ? -7.129 -9.105 4.846 1.00 92.56 86 LYS A CA 1
ATOM 709 C C . LYS A 1 86 ? -6.850 -8.614 3.420 1.00 92.56 86 LYS A C 1
ATOM 711 O O . LYS A 1 86 ? -5.714 -8.726 2.968 1.00 92.56 86 LYS A O 1
ATOM 716 N N . ILE A 1 87 ? -7.847 -8.119 2.692 1.00 93.69 87 ILE A N 1
ATOM 717 C CA . ILE A 1 87 ? -7.694 -7.676 1.304 1.00 93.69 87 ILE A CA 1
ATOM 718 C C . ILE A 1 87 ? -8.101 -6.210 1.183 1.00 93.69 87 ILE A C 1
ATOM 720 O O . ILE A 1 87 ? -9.163 -5.800 1.644 1.00 93.69 87 ILE A O 1
ATOM 724 N N . ILE A 1 88 ? -7.262 -5.427 0.512 1.00 95.44 88 ILE A N 1
ATOM 725 C CA . ILE A 1 88 ? -7.554 -4.062 0.089 1.00 95.44 88 ILE A CA 1
ATOM 726 C C . ILE A 1 88 ? -7.695 -4.078 -1.430 1.00 95.44 88 ILE A C 1
ATOM 728 O O . ILE A 1 88 ? -6.733 -4.329 -2.153 1.00 95.44 88 ILE A O 1
ATOM 732 N N . LEU A 1 89 ? -8.895 -3.815 -1.933 1.00 95.31 89 LEU A N 1
ATOM 733 C CA . LEU A 1 89 ? -9.110 -3.563 -3.352 1.00 95.31 89 LEU A CA 1
ATOM 734 C C . LEU A 1 89 ? -8.870 -2.079 -3.616 1.00 95.31 89 LEU A C 1
ATOM 736 O O . LEU A 1 89 ? -9.564 -1.248 -3.039 1.00 95.31 89 LEU A O 1
ATOM 740 N N . ILE A 1 90 ? -7.932 -1.753 -4.501 1.00 95.00 90 ILE A N 1
ATOM 741 C CA . ILE A 1 90 ? -7.705 -0.387 -4.985 1.00 95.00 90 ILE A CA 1
ATOM 742 C C . ILE A 1 90 ? -8.269 -0.269 -6.403 1.00 95.00 90 ILE A C 1
ATOM 744 O O . ILE A 1 90 ? -7.930 -1.061 -7.285 1.00 95.00 90 ILE A O 1
ATOM 748 N N . GLU A 1 91 ? -9.122 0.730 -6.627 1.00 91.69 91 GLU A N 1
ATOM 749 C CA . GLU A 1 91 ? -9.838 0.960 -7.882 1.00 91.69 91 GLU A CA 1
ATOM 750 C C . GLU A 1 91 ? -9.312 2.225 -8.582 1.00 91.69 91 GLU A C 1
ATOM 752 O O . GLU A 1 91 ? -9.475 3.345 -8.095 1.00 91.69 91 GLU A O 1
ATOM 757 N N . GLY A 1 92 ? -8.719 2.050 -9.767 1.00 78.75 92 GLY A N 1
ATOM 758 C CA . GLY A 1 92 ? -8.244 3.151 -10.609 1.00 78.75 92 GLY A CA 1
ATOM 759 C C . GLY A 1 92 ? -6.965 3.830 -10.108 1.00 78.75 92 GLY A C 1
ATOM 760 O O . GLY A 1 92 ? -6.178 3.244 -9.363 1.00 78.75 92 GLY A O 1
ATOM 761 N N . GLY A 1 93 ? -6.753 5.062 -10.574 1.00 74.38 93 GLY A N 1
ATOM 762 C CA . GLY A 1 93 ? -5.520 5.829 -10.391 1.00 74.38 93 GLY A CA 1
ATOM 763 C C . GLY A 1 93 ? -4.780 6.046 -11.712 1.00 74.38 93 GLY A C 1
ATOM 764 O O . GLY A 1 93 ? -5.125 5.488 -12.755 1.00 74.38 93 GLY A O 1
ATOM 765 N N . TYR A 1 94 ? -3.751 6.885 -11.687 1.00 70.62 94 TYR A N 1
ATOM 766 C CA . TYR A 1 94 ? -2.929 7.145 -12.866 1.00 70.62 94 TYR A CA 1
ATOM 767 C C . TYR A 1 94 ? -2.127 5.892 -13.246 1.00 70.62 94 TYR A C 1
ATOM 769 O O . TYR A 1 94 ? -1.489 5.261 -12.399 1.00 70.62 94 TYR A O 1
ATOM 777 N N . ASN A 1 95 ? -2.202 5.511 -14.524 1.00 77.06 95 ASN A N 1
ATOM 778 C CA . ASN A 1 95 ? -1.613 4.293 -15.096 1.00 77.06 95 ASN A CA 1
ATOM 779 C C . ASN A 1 95 ? -1.973 2.981 -14.370 1.00 77.06 95 ASN A C 1
ATOM 781 O O . ASN A 1 95 ? -1.319 1.967 -14.595 1.00 77.06 95 ASN A O 1
ATOM 785 N N . ASN A 1 96 ? -3.007 2.980 -13.519 1.00 81.56 96 ASN A N 1
ATOM 786 C CA . ASN A 1 96 ? -3.454 1.821 -12.741 1.00 81.56 96 ASN A CA 1
ATOM 787 C C . ASN A 1 96 ? -2.349 1.150 -11.897 1.00 81.56 96 ASN A C 1
ATOM 789 O O . ASN A 1 96 ? -2.442 -0.037 -11.582 1.00 81.56 96 ASN A O 1
ATOM 793 N N . ILE A 1 97 ? -1.300 1.888 -11.504 1.00 87.19 97 ILE A N 1
ATOM 794 C CA . ILE A 1 97 ? -0.107 1.281 -10.891 1.00 87.19 97 ILE A CA 1
ATOM 795 C C . ILE A 1 97 ? -0.415 0.574 -9.568 1.00 87.19 97 ILE A C 1
ATOM 797 O O . ILE A 1 97 ? 0.181 -0.456 -9.284 1.00 87.19 97 ILE A O 1
ATOM 801 N N . LEU A 1 98 ? -1.367 1.083 -8.779 1.00 91.06 98 LEU A N 1
ATOM 802 C CA . LEU A 1 98 ? -1.825 0.466 -7.531 1.00 91.06 98 LEU A CA 1
ATOM 803 C C . LEU A 1 98 ? -3.107 -0.349 -7.704 1.00 91.06 98 LEU A C 1
ATOM 805 O O . LEU A 1 98 ? -3.533 -1.001 -6.760 1.00 91.06 98 LEU A O 1
ATOM 809 N N . THR A 1 99 ? -3.744 -0.329 -8.873 1.00 91.88 99 THR A N 1
ATOM 810 C CA . THR A 1 99 ? -5.041 -0.986 -9.061 1.00 91.88 99 THR A CA 1
ATOM 811 C C . THR A 1 99 ? -4.933 -2.495 -8.839 1.00 91.88 99 THR A C 1
ATOM 813 O O . THR A 1 99 ? -3.976 -3.133 -9.281 1.00 91.88 99 THR A O 1
ATOM 816 N N . GLY A 1 100 ? -5.920 -3.075 -8.157 1.00 93.44 100 GLY A N 1
ATOM 817 C CA . GLY A 1 100 ? -6.014 -4.515 -7.928 1.00 93.44 100 GLY A CA 1
ATOM 818 C C . GLY A 1 100 ? -6.204 -4.898 -6.464 1.00 93.44 100 GLY A C 1
ATOM 819 O O . GLY A 1 100 ? -6.451 -4.053 -5.603 1.00 93.44 100 GLY A O 1
ATOM 820 N N . TYR A 1 101 ? -6.115 -6.202 -6.211 1.00 94.50 101 TYR A N 1
ATOM 821 C CA . TYR A 1 101 ? -6.307 -6.806 -4.895 1.00 94.50 101 TYR A CA 1
ATOM 822 C C . TYR A 1 101 ? -4.973 -6.934 -4.165 1.00 94.50 101 TYR A C 1
ATOM 824 O O . TYR A 1 101 ? -4.084 -7.663 -4.605 1.00 94.50 101 TYR A O 1
ATOM 832 N N . TRP A 1 102 ? -4.863 -6.245 -3.037 1.00 95.75 102 TRP A N 1
ATOM 833 C CA . TRP A 1 102 ? -3.687 -6.232 -2.182 1.00 95.75 102 TRP A CA 1
ATOM 834 C C . TRP A 1 102 ? -3.946 -7.009 -0.901 1.00 95.75 102 TRP A C 1
ATOM 836 O O . TRP A 1 102 ? -4.842 -6.679 -0.131 1.00 95.75 102 TRP A O 1
ATOM 846 N N . TRP A 1 103 ? -3.135 -8.024 -0.654 1.00 95.19 103 TRP A N 1
ATOM 847 C CA . TRP A 1 103 ? -3.182 -8.833 0.553 1.00 95.19 103 TRP A CA 1
ATOM 848 C C . TRP A 1 103 ? -2.403 -8.162 1.670 1.00 95.19 103 TRP A C 1
ATOM 850 O O . TRP A 1 103 ? -1.237 -7.816 1.491 1.00 95.19 103 TRP A O 1
ATOM 860 N N . VAL A 1 104 ? -3.021 -8.033 2.838 1.00 95.06 104 VAL A N 1
ATOM 861 C CA . VAL A 1 104 ? -2.369 -7.558 4.055 1.00 95.06 104 VAL A CA 1
ATOM 862 C C . VAL A 1 104 ? -1.551 -8.700 4.644 1.00 95.06 104 VAL A C 1
ATOM 864 O O . VAL A 1 104 ? -2.093 -9.636 5.236 1.00 95.06 104 VAL A O 1
ATOM 867 N N . VAL A 1 105 ? -0.235 -8.622 4.465 1.00 93.56 105 VAL A N 1
ATOM 868 C CA . VAL A 1 105 ? 0.719 -9.628 4.953 1.00 93.56 105 VAL A CA 1
ATOM 869 C C . VAL A 1 105 ? 1.125 -9.333 6.391 1.00 93.56 105 VAL A C 1
ATOM 871 O O . VAL A 1 105 ? 1.283 -10.248 7.194 1.00 93.56 105 VAL A O 1
ATOM 874 N N . SER A 1 106 ? 1.273 -8.052 6.727 1.00 92.81 106 SER A N 1
ATOM 875 C CA . SER A 1 106 ? 1.612 -7.603 8.074 1.00 92.81 106 SER A CA 1
ATOM 876 C C . SER A 1 106 ? 0.984 -6.245 8.355 1.00 92.81 106 SER A C 1
ATOM 878 O O . SER A 1 106 ? 0.977 -5.374 7.485 1.00 92.81 106 SER A O 1
ATOM 880 N N . ASN A 1 107 ? 0.470 -6.073 9.570 1.00 92.56 107 ASN A N 1
ATOM 881 C CA . ASN A 1 107 ? 0.010 -4.798 10.100 1.00 92.56 107 ASN A CA 1
ATOM 882 C C . ASN A 1 107 ? 0.263 -4.759 11.612 1.00 92.56 107 ASN A C 1
ATOM 884 O O . ASN A 1 107 ? -0.333 -5.547 12.344 1.00 92.56 107 ASN A O 1
ATOM 888 N N . ASP A 1 108 ? 1.105 -3.836 12.075 1.00 92.00 108 ASP A N 1
ATOM 889 C CA . ASP A 1 108 ? 1.354 -3.595 13.509 1.00 92.00 108 ASP A CA 1
ATOM 890 C C . ASP A 1 108 ? 0.796 -2.238 13.994 1.00 92.00 108 ASP A C 1
ATOM 892 O O . ASP A 1 108 ? 1.090 -1.781 15.100 1.00 92.00 108 ASP A O 1
ATOM 896 N N . GLY A 1 109 ? -0.001 -1.565 13.155 1.00 90.00 109 GLY A N 1
ATOM 897 C CA . GLY A 1 109 ? -0.546 -0.229 13.398 1.00 90.00 109 GLY A CA 1
ATOM 898 C C . GLY A 1 109 ? 0.414 0.921 13.074 1.00 90.00 109 GLY A C 1
ATOM 899 O O . GLY A 1 109 ? -0.036 2.060 12.947 1.00 90.00 109 GLY A O 1
ATOM 900 N N . LYS A 1 110 ? 1.712 0.647 12.899 1.00 93.94 110 LYS A N 1
ATOM 901 C CA . LYS A 1 110 ? 2.738 1.608 12.453 1.00 93.94 110 LYS A CA 1
ATOM 902 C C . LYS A 1 110 ? 3.326 1.246 11.097 1.00 93.94 110 LYS A C 1
ATOM 904 O O . LYS A 1 110 ? 3.811 2.122 10.390 1.00 93.94 110 LYS A O 1
ATOM 909 N N . LYS A 1 111 ? 3.310 -0.032 10.749 1.00 95.75 111 LYS A N 1
ATOM 910 C CA . LYS A 1 111 ? 3.791 -0.597 9.500 1.00 95.75 111 LYS A CA 1
ATOM 911 C C . LYS A 1 111 ? 2.689 -1.430 8.881 1.00 95.75 111 LYS A C 1
ATOM 913 O O . LYS A 1 111 ? 2.032 -2.204 9.575 1.00 95.75 111 LYS A O 1
ATOM 918 N N . LEU A 1 112 ? 2.530 -1.281 7.576 1.00 96.25 112 LEU A N 1
ATOM 919 C CA . LEU A 1 112 ? 1.595 -2.043 6.767 1.00 96.25 112 LEU A CA 1
ATOM 920 C C . LEU A 1 112 ? 2.357 -2.592 5.564 1.00 96.25 112 LEU A C 1
ATOM 922 O O . LEU A 1 112 ? 2.974 -1.835 4.819 1.00 96.25 112 LEU A O 1
ATOM 926 N N . ILE A 1 113 ? 2.335 -3.911 5.397 1.00 96.00 113 ILE A N 1
ATOM 927 C CA . ILE A 1 113 ? 2.967 -4.593 4.266 1.00 96.00 113 ILE A CA 1
ATOM 928 C C . ILE A 1 113 ? 1.869 -5.237 3.443 1.00 96.00 113 ILE A C 1
ATOM 930 O O . ILE A 1 113 ? 1.144 -6.112 3.934 1.00 96.00 113 ILE A O 1
ATOM 934 N N . LEU A 1 114 ? 1.774 -4.812 2.189 1.00 95.88 114 LEU A N 1
ATOM 935 C CA . LEU A 1 114 ? 0.820 -5.344 1.234 1.00 95.88 114 LEU A CA 1
ATOM 936 C C . LEU A 1 114 ? 1.533 -6.071 0.100 1.00 95.88 114 LEU A C 1
ATOM 938 O O . LEU A 1 114 ? 2.601 -5.646 -0.340 1.00 95.88 114 LEU A O 1
ATOM 942 N N . LYS A 1 115 ? 0.908 -7.134 -0.408 1.00 95.31 115 LYS A N 1
ATOM 943 C CA . LYS A 1 115 ? 1.381 -7.853 -1.595 1.00 95.31 115 LYS A CA 1
ATOM 944 C C . LYS A 1 115 ? 0.272 -8.083 -2.611 1.00 95.31 115 LYS A C 1
ATOM 946 O O . LYS A 1 115 ? -0.865 -8.354 -2.232 1.00 95.31 115 LYS A O 1
ATOM 951 N N . ARG A 1 116 ? 0.604 -8.045 -3.900 1.00 92.56 116 ARG A N 1
ATOM 952 C CA . ARG A 1 116 ? -0.285 -8.498 -4.985 1.00 92.56 116 ARG A CA 1
ATOM 953 C C . ARG A 1 116 ? 0.497 -9.277 -6.044 1.00 92.56 116 ARG A C 1
ATOM 955 O O . ARG A 1 116 ? 1.721 -9.339 -5.983 1.00 92.56 116 ARG A O 1
ATOM 962 N N . ASN A 1 117 ? -0.218 -9.852 -7.014 1.00 84.44 117 ASN A N 1
ATOM 963 C CA . ASN A 1 117 ? 0.360 -10.666 -8.094 1.00 84.44 117 ASN A CA 1
ATOM 964 C C . ASN A 1 117 ? 1.203 -11.841 -7.571 1.00 84.44 117 ASN A C 1
ATOM 966 O O . ASN A 1 117 ? 2.269 -12.113 -8.098 1.00 84.44 117 ASN A O 1
ATOM 970 N N . ILE A 1 118 ? 0.735 -12.517 -6.516 1.00 75.31 118 ILE A N 1
ATOM 971 C CA . ILE A 1 118 ? 1.477 -13.582 -5.828 1.00 75.31 118 ILE A CA 1
ATOM 972 C C . ILE A 1 118 ? 1.496 -14.841 -6.710 1.00 75.31 118 ILE A C 1
ATOM 974 O O . ILE A 1 118 ? 0.636 -15.711 -6.578 1.00 75.31 118 ILE A O 1
ATOM 978 N N . ASN A 1 119 ? 2.467 -14.917 -7.620 1.00 70.44 119 ASN A N 1
ATOM 979 C CA . ASN A 1 119 ? 2.731 -16.107 -8.433 1.00 70.44 119 ASN A CA 1
ATOM 980 C C . ASN A 1 119 ? 3.829 -16.982 -7.796 1.00 70.44 119 ASN A C 1
ATOM 982 O O . ASN A 1 119 ? 3.779 -18.207 -7.894 1.00 70.44 119 ASN A O 1
ATOM 986 N N . SER A 1 120 ? 4.791 -16.357 -7.105 1.00 61.25 120 SER A N 1
ATOM 987 C CA . SER A 1 120 ? 5.853 -16.977 -6.298 1.00 61.25 120 SER A CA 1
ATOM 988 C C . SER A 1 120 ? 6.301 -15.993 -5.193 1.00 61.25 120 SER A C 1
ATOM 990 O O . SER A 1 120 ? 5.892 -14.832 -5.208 1.00 61.25 120 SER A O 1
ATOM 992 N N . GLU A 1 121 ? 7.122 -16.408 -4.214 1.00 60.53 121 GLU A N 1
ATOM 993 C CA . GLU A 1 121 ? 7.651 -15.471 -3.195 1.00 60.53 121 GLU A CA 1
ATOM 994 C C . GLU A 1 121 ? 8.512 -14.346 -3.796 1.00 60.53 121 GLU A C 1
ATOM 996 O O . GLU A 1 121 ? 8.574 -13.260 -3.217 1.00 60.53 121 GLU A O 1
ATOM 1001 N N . GLN A 1 122 ? 9.157 -14.607 -4.938 1.00 62.41 122 GLN A N 1
ATOM 1002 C CA . GLN A 1 122 ? 10.055 -13.679 -5.635 1.00 62.41 122 GLN A CA 1
ATOM 1003 C C . GLN A 1 122 ? 9.325 -12.842 -6.696 1.00 62.41 122 GLN A C 1
ATOM 1005 O O . GLN A 1 122 ? 9.744 -11.726 -6.985 1.00 62.41 122 GLN A O 1
ATOM 1010 N N . ASP A 1 123 ? 8.192 -13.327 -7.204 1.00 72.50 123 ASP A N 1
ATOM 1011 C CA . ASP A 1 123 ? 7.374 -12.640 -8.203 1.00 72.50 123 ASP A CA 1
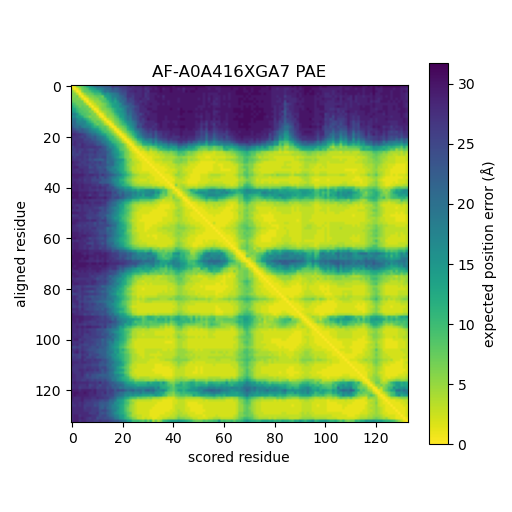ATOM 1012 C C . ASP A 1 123 ? 6.109 -12.092 -7.542 1.00 72.50 123 ASP A C 1
ATOM 1014 O O . ASP A 1 123 ? 5.016 -12.636 -7.713 1.00 72.50 123 ASP A O 1
ATOM 1018 N N . CYS A 1 124 ? 6.259 -11.050 -6.723 1.00 86.94 124 CYS A N 1
ATOM 1019 C CA . CYS A 1 124 ? 5.119 -10.314 -6.187 1.00 86.94 124 CYS A CA 1
ATOM 1020 C C . CYS A 1 124 ? 5.413 -8.818 -6.081 1.00 86.94 124 CYS A C 1
ATOM 1022 O O . CYS A 1 124 ? 6.508 -8.403 -5.699 1.00 86.94 124 CYS A O 1
ATOM 1024 N N . ASP A 1 125 ? 4.405 -8.000 -6.374 1.00 91.69 125 ASP A N 1
ATOM 1025 C CA . ASP A 1 125 ? 4.497 -6.573 -6.093 1.00 91.69 125 ASP A CA 1
ATOM 1026 C C . ASP A 1 125 ? 4.348 -6.379 -4.587 1.00 91.69 125 ASP A C 1
ATOM 1028 O O . ASP A 1 125 ? 3.451 -6.964 -3.968 1.00 91.69 125 ASP A O 1
ATOM 1032 N N . THR A 1 126 ? 5.198 -5.543 -4.004 1.00 94.06 126 THR A N 1
ATOM 1033 C CA . THR A 1 126 ? 5.203 -5.276 -2.565 1.00 94.06 126 THR A CA 1
ATOM 1034 C C . THR A 1 126 ? 5.035 -3.788 -2.312 1.00 94.06 126 THR A C 1
ATOM 1036 O O . THR A 1 126 ? 5.694 -2.966 -2.940 1.00 94.06 126 THR A O 1
ATOM 1039 N N . LEU A 1 127 ? 4.159 -3.445 -1.371 1.00 95.31 127 LEU A N 1
ATOM 1040 C CA . LEU A 1 127 ? 3.967 -2.084 -0.890 1.00 95.31 127 LEU A CA 1
ATOM 1041 C C . LEU A 1 127 ? 4.265 -2.057 0.611 1.00 95.31 127 LEU A C 1
ATOM 1043 O O . LEU A 1 127 ? 3.507 -2.606 1.414 1.00 95.31 127 LEU A O 1
ATOM 1047 N N . ASN A 1 128 ? 5.391 -1.444 0.971 1.00 96.38 128 ASN A N 1
ATOM 1048 C CA . ASN A 1 128 ? 5.851 -1.302 2.349 1.00 96.38 128 ASN A CA 1
ATOM 1049 C C . ASN A 1 128 ? 5.531 0.103 2.836 1.00 96.38 128 ASN A C 1
ATOM 1051 O O . ASN A 1 128 ? 6.104 1.060 2.329 1.00 96.38 128 ASN A O 1
ATOM 1055 N N . LEU A 1 129 ? 4.646 0.233 3.818 1.00 97.19 129 LEU A N 1
ATOM 1056 C CA . LEU A 1 129 ? 4.152 1.513 4.311 1.00 97.19 129 LEU A CA 1
ATOM 1057 C C . LEU A 1 129 ? 4.489 1.701 5.789 1.00 97.19 129 LEU A C 1
ATOM 1059 O O . LEU A 1 129 ? 4.346 0.784 6.597 1.00 97.19 129 LEU A O 1
ATOM 1063 N N . ILE A 1 130 ? 4.877 2.921 6.145 1.00 97.19 130 ILE A N 1
ATOM 1064 C CA . ILE A 1 130 ? 5.132 3.397 7.503 1.00 97.19 130 ILE A CA 1
ATOM 1065 C C . ILE A 1 130 ? 4.172 4.549 7.787 1.00 97.19 130 ILE A C 1
ATOM 1067 O O . ILE A 1 130 ? 4.122 5.531 7.045 1.00 97.19 130 ILE A O 1
ATOM 1071 N N . LYS A 1 131 ? 3.405 4.425 8.866 1.00 96.06 131 LYS A N 1
ATOM 1072 C CA . LYS A 1 131 ? 2.422 5.413 9.296 1.00 96.06 131 LYS A CA 1
ATOM 1073 C C . LYS A 1 131 ? 3.124 6.685 9.766 1.00 96.06 131 LYS A C 1
ATOM 1075 O O . LYS A 1 131 ? 4.058 6.622 10.565 1.00 96.06 131 LYS A O 1
ATOM 1080 N N . LEU A 1 132 ? 2.658 7.830 9.282 1.00 93.56 132 LEU A N 1
ATOM 1081 C CA . LEU A 1 132 ? 3.143 9.156 9.663 1.00 93.56 132 LEU A CA 1
ATOM 1082 C C . LEU A 1 132 ? 2.306 9.770 10.791 1.00 93.56 132 LEU A C 1
ATOM 1084 O O . LEU A 1 132 ? 2.863 10.388 11.697 1.00 93.56 132 LEU A O 1
ATOM 1088 N N . ILE A 1 133 ? 0.981 9.608 10.714 1.00 75.50 133 ILE A N 1
ATOM 1089 C CA . ILE A 1 133 ? -0.025 10.144 11.646 1.00 75.50 133 ILE A CA 1
ATOM 1090 C C . ILE A 1 133 ? -1.093 9.077 11.851 1.00 75.50 133 ILE A C 1
ATOM 1092 O O . ILE A 1 133 ? -1.528 8.487 10.832 1.00 75.50 133 ILE A O 1
#

Foldseek 3Di:
DDPPPPPPPPPPPPPPPPPVPPPQQDDDQAQWKKWWWKWAQDPVTAIWTKIWHRHGQFKTKMWIWDPDVVDTDIDIDIWGWHDDGQWIATDDDVVCPVHGIWGFPDDPPQWTKTWDPPPDPNRIIIIIIGIPD

Solvent-accessible surface area (backbone atoms only — not comparable to full-atom values): 7676 Å² total; per-residue (Å²): 134,84,92,80,77,83,83,75,80,78,77,75,82,72,75,63,76,71,71,69,76,70,74,74,64,80,82,83,55,49,69,28,34,30,43,34,41,37,37,44,63,50,102,78,62,50,71,28,44,33,38,41,37,30,59,40,89,45,35,32,36,35,36,42,38,34,93,39,98,90,57,76,45,71,54,73,42,59,38,34,41,45,77,56,67,61,32,38,39,30,54,56,48,74,90,40,76,70,40,43,66,29,36,58,78,43,72,79,88,49,40,40,33,32,38,29,72,78,81,44,97,81,41,33,30,36,37,44,33,36,54,76,92

Sequence (133 aa):
MKNIYYLFFLCLSLVSCAEDDKESFNLILNQTSWLGELTLSNPEEIVYNINIVFETENSGEYYIDKFIPELPFSYKTTLKYKIDSKIILIEGGYNNILTGYWWVVSNDGKKLILKRNINSEQDCDTLNLIKLI

Radius of gyration: 23.13 Å; Cα contacts (8 Å, |Δi|>4): 254; chains: 1; bounding box: 36×74×54 Å